Protein AF-A0A0A0DDT0-F1 (afdb_monomer_lite)

Sequence (118 aa):
MVFLKDHVLTDGGVIPTEYEGDVDLLHGVVGLATELGELITPLVNEWMKDEEIDRVNLVEEIGDLLWYQALVLKVLGSDFATASDKVVNKLRIRYPEKFTEDQALNRNLEEERAVLEA

Secondary structure (DSSP, 8-state):
-----S----SS----SS--S-HHHHHHHHHHHHHHHHHHHHHHHHHHH-PPP-HHHHHHHHHHHHHHHHHHHHHTT--HHHHHHHHHHHHHHH-SSS--HHHHHS--HHHHHHHHH-

pLDDT: mean 89.62, std 17.11, range [31.41, 98.69]

Radius of gyration: 19.95 Å; chains: 1; bounding box: 44×43×47 Å

InterPro domains:
  IPR004518 NTP pyrophosphohydrolase MazG-like domain [PF03819] (32-99)

Organism: NCBI:txid1398085

Foldseek 3Di:
DDADDDDDDDPDDDDDRDDPDDPLLVVLVVQLVVLVVQLCVLVCCCVPVVDDRDPVSNVVSVVSNQVSVQSNQVVVVHGPVLVVVLVVVLVCVLAVDHDDPCSVVDDPVVVNVVSNVD

Structure (mmCIF, N/CA/C/O backbone):
data_AF-A0A0A0DDT0-F1
#
_entry.id   AF-A0A0A0DDT0-F1
#
loop_
_atom_site.group_PDB
_atom_site.id
_atom_site.type_symbol
_atom_site.label_atom_id
_atom_site.label_alt_id
_atom_site.label_comp_id
_atom_site.label_asym_id
_atom_site.label_entity_id
_atom_site.label_seq_id
_atom_site.pdbx_PDB_ins_code
_atom_site.Cartn_x
_atom_site.Cartn_y
_atom_site.Cartn_z
_atom_site.occupancy
_atom_site.B_iso_or_equiv
_atom_site.auth_seq_id
_atom_site.auth_comp_id
_atom_site.auth_asym_id
_atom_site.auth_atom_id
_atom_site.pdbx_PDB_model_num
ATOM 1 N N . MET A 1 1 ? 9.036 -18.329 9.385 1.00 33.19 1 MET A N 1
ATOM 2 C CA . MET A 1 1 ? 10.277 -18.129 10.164 1.00 33.19 1 MET A CA 1
ATOM 3 C C . MET A 1 1 ? 11.360 -17.661 9.204 1.00 33.19 1 MET A C 1
ATOM 5 O O . MET A 1 1 ? 11.929 -18.479 8.494 1.00 33.19 1 MET A O 1
ATOM 9 N N . VAL A 1 2 ? 11.544 -16.346 9.085 1.00 31.41 2 VAL A N 1
ATOM 10 C CA . VAL A 1 2 ? 12.584 -15.742 8.238 1.00 31.41 2 VAL A CA 1
ATOM 11 C C . VAL A 1 2 ? 13.768 -15.443 9.151 1.00 31.41 2 VAL A C 1
ATOM 13 O O . VAL A 1 2 ? 13.634 -14.649 10.074 1.00 31.41 2 VAL A O 1
ATOM 16 N N . PHE A 1 3 ? 14.899 -16.113 8.939 1.00 32.62 3 PHE A N 1
ATOM 17 C CA . PHE A 1 3 ? 16.128 -15.835 9.681 1.00 32.62 3 PHE A CA 1
ATOM 18 C C . PHE A 1 3 ? 16.954 -14.809 8.905 1.00 32.62 3 PHE A C 1
ATOM 20 O O . PHE A 1 3 ? 17.497 -15.133 7.850 1.00 32.62 3 PHE A O 1
ATOM 27 N N . LEU A 1 4 ? 17.080 -13.591 9.431 1.00 39.94 4 LEU A N 1
ATOM 28 C CA . LEU A 1 4 ? 18.114 -12.654 8.996 1.00 39.94 4 LEU A CA 1
ATOM 29 C C . LEU A 1 4 ? 19.348 -12.908 9.861 1.00 39.94 4 LEU A C 1
ATOM 31 O O . LEU A 1 4 ? 19.318 -12.730 11.078 1.00 39.94 4 LEU A O 1
ATOM 35 N N . LYS A 1 5 ? 20.405 -13.422 9.233 1.00 40.69 5 LYS A N 1
ATOM 36 C CA . LYS A 1 5 ? 21.673 -13.712 9.895 1.00 40.69 5 LYS A CA 1
ATOM 37 C C . LYS A 1 5 ? 22.566 -12.474 9.883 1.00 40.69 5 LYS A C 1
ATOM 39 O O . LYS A 1 5 ? 22.706 -11.817 8.858 1.00 40.69 5 LYS A O 1
ATOM 44 N N . ASP A 1 6 ? 23.218 -12.299 11.022 1.00 44.06 6 ASP A N 1
ATOM 45 C CA . ASP A 1 6 ? 24.409 -11.501 11.288 1.00 44.06 6 ASP A CA 1
ATOM 46 C C . ASP A 1 6 ? 24.206 -10.013 11.636 1.00 44.06 6 ASP A C 1
ATOM 48 O O . ASP A 1 6 ? 23.557 -9.217 10.966 1.00 44.06 6 ASP A O 1
ATOM 52 N N . HIS A 1 7 ? 24.777 -9.702 12.799 1.00 57.50 7 HIS A N 1
ATOM 53 C CA . HIS A 1 7 ? 24.650 -8.507 13.616 1.00 57.50 7 HIS A CA 1
ATOM 54 C C . HIS A 1 7 ? 24.945 -7.184 12.897 1.00 57.50 7 HIS A C 1
ATOM 56 O O . HIS A 1 7 ? 26.020 -7.005 12.327 1.00 57.50 7 HIS A O 1
ATOM 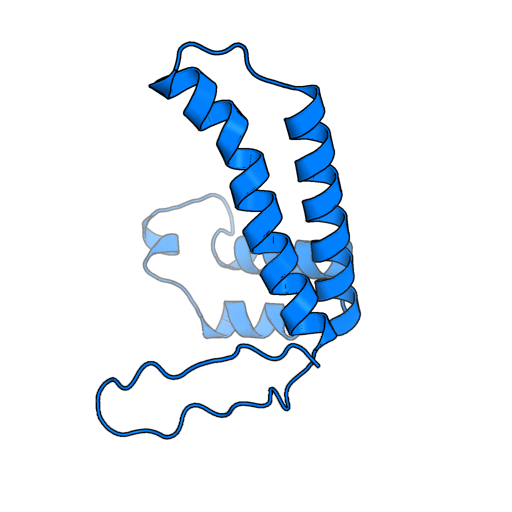62 N N . VAL A 1 8 ? 24.077 -6.192 13.119 1.00 46.69 8 VAL A N 1
ATOM 63 C CA . VAL A 1 8 ? 24.454 -4.774 13.078 1.00 46.69 8 VAL A CA 1
ATOM 64 C C . VAL A 1 8 ? 24.112 -4.157 14.432 1.00 46.69 8 VAL A C 1
ATOM 66 O O . VAL A 1 8 ? 22.951 -4.061 14.822 1.00 46.69 8 VAL A O 1
ATOM 69 N N . LEU A 1 9 ? 25.158 -3.803 15.179 1.00 51.97 9 LEU A N 1
ATOM 70 C CA . LEU A 1 9 ? 25.078 -3.040 16.420 1.00 51.97 9 LEU A CA 1
ATOM 71 C C . LEU A 1 9 ? 24.986 -1.552 16.070 1.00 51.97 9 LEU A C 1
ATOM 73 O O . LEU A 1 9 ? 25.952 -0.990 15.561 1.00 51.97 9 LEU A O 1
ATOM 77 N N . THR A 1 10 ? 23.868 -0.912 16.404 1.00 47.47 10 THR A N 1
ATOM 78 C CA . THR A 1 10 ? 23.802 0.543 16.603 1.00 47.47 10 THR A CA 1
ATOM 79 C C . THR A 1 10 ? 23.022 0.820 17.889 1.00 47.47 10 THR A C 1
ATOM 81 O O . THR A 1 10 ? 21.830 0.547 17.974 1.00 47.47 10 THR A O 1
ATOM 84 N N . ASP A 1 11 ? 23.745 1.296 18.900 1.00 51.12 11 ASP A N 1
ATOM 85 C CA . ASP A 1 11 ? 23.285 2.052 20.069 1.00 51.12 11 ASP A CA 1
ATOM 86 C C . ASP A 1 11 ? 22.122 1.483 20.913 1.00 51.12 11 ASP A C 1
ATOM 88 O O . ASP A 1 11 ? 21.101 2.129 21.130 1.00 51.12 11 ASP A O 1
ATOM 92 N N . GLY A 1 12 ? 22.346 0.315 21.530 1.00 53.88 12 GLY A N 1
ATOM 93 C CA . GLY A 1 12 ? 21.804 0.053 22.876 1.00 53.88 12 GLY A CA 1
ATOM 94 C C . GLY A 1 12 ? 20.499 -0.740 23.005 1.00 53.88 12 GLY A C 1
ATOM 95 O O . GLY A 1 12 ? 19.884 -0.693 24.069 1.00 53.88 12 GLY A O 1
ATOM 96 N N . GLY A 1 13 ? 20.094 -1.513 21.996 1.00 57.34 13 GLY A N 1
ATOM 97 C CA . GLY A 1 13 ? 18.974 -2.457 22.102 1.00 57.34 13 GLY A CA 1
ATOM 98 C C . GLY A 1 13 ? 19.298 -3.816 21.485 1.00 57.34 13 GLY A C 1
ATOM 99 O O . GLY A 1 13 ? 19.971 -3.891 20.458 1.00 57.34 13 GLY A O 1
ATOM 100 N N . VAL A 1 14 ? 18.823 -4.901 22.106 1.00 64.75 14 VAL A N 1
ATOM 101 C CA . VAL A 1 14 ? 18.805 -6.226 21.466 1.00 64.75 14 VAL A CA 1
ATOM 102 C C . VAL A 1 14 ? 17.742 -6.176 20.374 1.00 64.75 14 VAL A C 1
ATOM 104 O O . VAL A 1 14 ? 16.563 -6.007 20.680 1.00 64.75 14 VAL A O 1
ATOM 107 N N . ILE A 1 15 ? 18.148 -6.301 19.110 1.00 63.81 15 ILE A N 1
ATOM 108 C CA . ILE A 1 15 ? 17.199 -6.499 18.013 1.00 63.81 15 ILE A CA 1
ATOM 109 C C . ILE A 1 15 ? 16.633 -7.916 18.173 1.00 63.81 15 ILE A C 1
ATOM 111 O O . ILE A 1 15 ? 17.420 -8.869 18.181 1.00 63.81 15 ILE A O 1
ATOM 115 N N . PRO A 1 16 ? 15.311 -8.084 18.336 1.00 67.56 16 PRO A N 1
ATOM 116 C CA . PRO A 1 16 ? 14.717 -9.409 18.409 1.00 67.56 16 PRO A CA 1
ATOM 117 C C . PRO A 1 16 ? 14.976 -10.155 17.096 1.00 67.56 16 PRO A C 1
ATOM 119 O O . PRO A 1 16 ? 14.727 -9.640 16.008 1.00 67.56 16 PRO A O 1
ATOM 122 N N . THR A 1 17 ? 15.511 -11.370 17.202 1.00 71.88 17 THR A N 1
ATOM 123 C CA . THR A 1 17 ? 15.815 -12.241 16.054 1.00 71.88 17 THR A CA 1
ATOM 124 C C . THR A 1 17 ? 14.599 -13.028 15.569 1.00 71.88 17 THR A C 1
ATOM 126 O O . THR A 1 17 ? 14.679 -13.729 14.563 1.00 71.88 17 THR A O 1
ATOM 129 N N . GLU A 1 18 ? 13.482 -12.932 16.288 1.00 75.00 18 GLU A N 1
ATOM 130 C CA . GLU A 1 18 ? 12.220 -13.599 15.993 1.00 75.00 18 GLU A CA 1
ATOM 131 C C . GLU A 1 18 ? 11.107 -12.552 15.891 1.00 75.00 18 GLU A C 1
ATOM 133 O O . GLU A 1 18 ? 11.061 -11.593 16.662 1.00 75.00 18 GLU A O 1
ATOM 138 N N . TYR A 1 19 ? 10.219 -12.726 14.912 1.00 78.62 19 TYR A N 1
ATOM 139 C CA . TYR A 1 19 ? 9.021 -11.909 14.762 1.00 78.62 19 TYR A CA 1
ATOM 140 C C . TYR A 1 19 ? 7.836 -12.659 15.369 1.00 78.62 19 TYR A C 1
ATOM 142 O O . TYR A 1 19 ? 7.426 -13.691 14.843 1.00 78.62 19 TYR A O 1
ATOM 150 N N . GLU A 1 20 ? 7.297 -12.136 16.468 1.00 82.56 20 GLU A N 1
ATOM 151 C CA . GLU A 1 20 ? 6.137 -12.707 17.174 1.00 82.56 20 GLU A CA 1
ATOM 152 C C . GLU A 1 20 ? 4.787 -12.151 16.673 1.00 82.56 20 GLU A C 1
ATOM 154 O O . GLU A 1 20 ? 3.738 -12.468 17.230 1.00 82.56 20 GLU A O 1
ATOM 159 N N . GLY A 1 21 ? 4.797 -11.290 15.649 1.00 85.00 21 GLY A N 1
ATOM 160 C CA . GLY A 1 21 ? 3.587 -10.679 15.097 1.00 85.00 21 GLY A CA 1
ATOM 161 C C . GLY A 1 21 ? 2.889 -11.527 14.030 1.00 85.00 21 GLY A C 1
ATOM 162 O O . GLY A 1 21 ? 3.240 -12.680 13.776 1.00 85.00 21 GLY A O 1
ATOM 163 N N . ASP A 1 22 ? 1.899 -10.926 13.371 1.00 91.69 22 ASP A N 1
ATOM 164 C CA . ASP A 1 22 ? 1.151 -11.567 12.289 1.00 91.69 22 ASP A CA 1
ATOM 165 C C . ASP A 1 22 ? 2.028 -11.716 11.036 1.00 91.69 22 ASP A C 1
ATOM 167 O O . ASP A 1 22 ? 2.340 -10.749 10.335 1.00 91.69 22 ASP A O 1
ATOM 171 N N . VAL A 1 23 ? 2.479 -12.947 10.790 1.00 93.38 23 VAL A N 1
ATOM 172 C CA . VAL A 1 23 ? 3.397 -13.278 9.694 1.00 93.38 23 VAL A CA 1
ATOM 173 C C . VAL A 1 23 ? 2.757 -13.030 8.329 1.00 93.38 23 VAL A C 1
ATOM 175 O O . VAL A 1 23 ? 3.468 -12.621 7.413 1.00 93.38 23 VAL A O 1
ATOM 178 N N . ASP A 1 24 ? 1.445 -13.225 8.191 1.00 92.25 24 ASP A N 1
ATOM 179 C CA . ASP A 1 24 ? 0.740 -12.997 6.929 1.00 92.25 24 ASP A CA 1
ATOM 180 C C . ASP A 1 24 ? 0.587 -11.496 6.667 1.00 92.25 24 ASP A C 1
ATOM 182 O O . ASP A 1 24 ? 0.749 -11.052 5.530 1.00 92.25 24 ASP A O 1
ATOM 186 N N . LEU A 1 25 ? 0.368 -10.694 7.716 1.00 96.00 25 LEU A N 1
ATOM 187 C CA . LEU A 1 25 ? 0.384 -9.235 7.602 1.00 96.00 25 LEU A CA 1
ATOM 188 C C . LEU A 1 25 ? 1.774 -8.717 7.220 1.00 96.00 25 LEU A C 1
ATOM 190 O O . LEU A 1 25 ? 1.892 -7.888 6.318 1.00 96.00 25 LEU A O 1
ATOM 194 N N . LEU A 1 26 ? 2.829 -9.214 7.875 1.00 95.19 26 LEU A N 1
ATOM 195 C CA . LEU A 1 26 ? 4.208 -8.860 7.536 1.00 95.19 26 LEU A CA 1
ATOM 196 C C . LEU A 1 26 ? 4.527 -9.240 6.087 1.00 95.19 26 LEU A C 1
ATOM 198 O O . LEU A 1 26 ? 5.035 -8.409 5.337 1.00 95.19 26 LEU A O 1
ATOM 202 N N . HIS A 1 27 ? 4.213 -10.473 5.687 1.00 94.94 27 HIS A N 1
ATOM 203 C CA . HIS A 1 27 ? 4.443 -10.957 4.330 1.00 94.94 27 HIS A CA 1
ATOM 204 C C . HIS A 1 27 ? 3.670 -10.130 3.301 1.00 94.94 27 HIS A C 1
ATOM 206 O O . HIS A 1 27 ? 4.252 -9.709 2.305 1.00 94.94 27 HIS A O 1
ATOM 212 N N . GLY A 1 28 ? 2.400 -9.830 3.582 1.00 97.44 28 GLY A N 1
ATOM 213 C CA . GLY A 1 28 ? 1.552 -8.997 2.739 1.00 97.44 28 GLY A CA 1
ATOM 214 C C . GLY A 1 28 ? 2.117 -7.598 2.516 1.00 97.44 28 GLY A C 1
ATOM 215 O O . GLY A 1 28 ? 2.225 -7.141 1.383 1.00 97.44 28 GLY A O 1
ATOM 216 N N . VAL A 1 29 ? 2.523 -6.921 3.592 1.00 97.81 29 VAL A N 1
ATOM 217 C CA . VAL A 1 29 ? 3.058 -5.553 3.517 1.00 97.81 29 VAL A CA 1
ATOM 218 C C . VAL A 1 29 ? 4.438 -5.513 2.857 1.00 97.81 29 VAL A C 1
ATOM 220 O O . VAL A 1 29 ? 4.705 -4.603 2.075 1.00 97.81 29 VAL A O 1
ATOM 223 N N . VAL A 1 30 ? 5.309 -6.489 3.136 1.00 97.12 30 VAL A N 1
ATOM 224 C CA . VAL A 1 30 ? 6.619 -6.590 2.472 1.00 97.12 30 VAL A CA 1
ATOM 225 C C . VAL A 1 30 ? 6.447 -6.873 0.983 1.00 97.12 30 VAL A C 1
ATOM 227 O O . VAL A 1 30 ? 7.103 -6.215 0.184 1.00 97.12 30 VAL A O 1
ATOM 230 N N . GLY A 1 31 ? 5.534 -7.776 0.613 1.00 97.69 31 GLY A N 1
ATOM 231 C CA . GLY A 1 31 ? 5.184 -8.037 -0.782 1.00 97.69 31 GLY A CA 1
ATOM 232 C C . GLY A 1 31 ? 4.761 -6.763 -1.505 1.00 97.69 31 GLY A C 1
ATOM 233 O O . GLY A 1 31 ? 5.395 -6.382 -2.478 1.00 97.69 31 GLY A O 1
ATOM 234 N N . LEU A 1 32 ? 3.800 -6.010 -0.950 1.00 98.50 32 LEU A N 1
ATOM 235 C CA . LEU A 1 32 ? 3.385 -4.716 -1.518 1.00 98.50 32 LEU A CA 1
ATOM 236 C C . LEU A 1 32 ? 4.550 -3.749 -1.755 1.00 98.50 32 LEU A C 1
ATOM 238 O O . LEU A 1 32 ? 4.559 -3.034 -2.754 1.00 98.50 32 LEU A O 1
ATOM 242 N N . ALA A 1 33 ? 5.501 -3.684 -0.822 1.00 98.25 33 ALA A N 1
ATOM 243 C CA . ALA A 1 33 ? 6.655 -2.805 -0.949 1.00 98.25 33 ALA A CA 1
ATOM 244 C C . ALA A 1 33 ? 7.606 -3.255 -2.069 1.00 98.25 33 ALA A C 1
ATOM 246 O O . ALA A 1 33 ? 8.120 -2.401 -2.793 1.00 98.25 33 ALA A O 1
ATOM 247 N N . THR A 1 34 ? 7.821 -4.565 -2.216 1.00 98.06 34 THR A N 1
ATOM 248 C CA . THR A 1 34 ? 8.641 -5.142 -3.288 1.00 98.06 34 THR A CA 1
ATOM 249 C C . THR A 1 34 ? 8.014 -4.884 -4.655 1.00 98.06 34 THR A C 1
ATOM 251 O O . THR A 1 34 ? 8.661 -4.235 -5.475 1.00 98.06 34 THR A O 1
ATOM 254 N N . GLU A 1 35 ? 6.739 -5.237 -4.853 1.00 98.31 35 GLU A N 1
ATOM 255 C CA . GLU A 1 35 ? 6.088 -5.105 -6.171 1.00 98.31 35 GLU A CA 1
ATOM 256 C C . GLU A 1 35 ? 5.908 -3.640 -6.582 1.00 98.31 35 GLU A C 1
ATOM 258 O O . GLU A 1 35 ? 5.941 -3.290 -7.757 1.00 98.31 35 GLU A O 1
ATOM 263 N N . LEU A 1 36 ? 5.791 -2.719 -5.618 1.00 98.19 36 LEU A N 1
ATOM 264 C CA . LEU A 1 36 ? 5.831 -1.289 -5.927 1.00 98.19 36 LEU A CA 1
ATOM 265 C C . LEU A 1 36 ? 7.209 -0.854 -6.460 1.00 98.19 36 LEU A C 1
ATOM 267 O O . LEU A 1 36 ? 7.286 0.018 -7.326 1.00 98.19 36 LEU A O 1
ATOM 271 N N . GLY A 1 37 ? 8.295 -1.437 -5.946 1.00 97.75 37 GLY A N 1
ATOM 272 C CA . GLY A 1 37 ? 9.648 -1.217 -6.458 1.00 97.75 37 GLY A CA 1
ATOM 273 C C . GLY A 1 37 ? 9.825 -1.760 -7.877 1.00 97.75 37 GLY A C 1
ATOM 274 O O . GLY A 1 37 ? 10.392 -1.075 -8.735 1.00 97.75 37 GLY A O 1
ATOM 275 N N . GLU A 1 38 ? 9.286 -2.946 -8.146 1.00 97.81 38 GLU A N 1
ATOM 276 C CA . GLU A 1 38 ? 9.284 -3.549 -9.481 1.00 97.81 38 GLU A CA 1
ATOM 277 C C . GLU A 1 38 ? 8.414 -2.732 -10.454 1.00 97.81 38 GLU A C 1
ATOM 279 O O . GLU A 1 38 ? 8.876 -2.385 -11.539 1.00 97.81 38 GLU A O 1
ATOM 284 N N . LEU A 1 39 ? 7.247 -2.234 -10.024 1.00 97.69 39 LEU A N 1
ATOM 285 C CA . LEU A 1 39 ? 6.376 -1.357 -10.821 1.00 97.69 39 LEU A CA 1
ATOM 286 C C . LEU A 1 39 ? 7.056 -0.038 -11.227 1.00 97.69 39 LEU A C 1
ATOM 288 O O . LEU A 1 39 ? 6.824 0.488 -12.317 1.00 97.69 39 LEU A O 1
ATOM 292 N N . ILE A 1 40 ? 7.893 0.523 -10.351 1.00 97.44 40 ILE A N 1
ATOM 293 C CA . ILE A 1 40 ? 8.639 1.761 -10.623 1.00 97.44 40 ILE A CA 1
ATOM 294 C C . ILE A 1 40 ? 9.802 1.512 -11.597 1.00 97.44 40 ILE A C 1
ATOM 296 O O . ILE A 1 40 ? 10.193 2.424 -12.332 1.00 97.44 40 ILE A O 1
ATOM 300 N N . THR A 1 41 ? 10.354 0.298 -11.628 1.00 96.88 41 THR A N 1
ATOM 301 C CA . THR A 1 41 ? 11.592 -0.015 -12.357 1.00 96.88 41 THR A CA 1
ATOM 302 C C . THR A 1 41 ? 11.509 0.286 -13.861 1.00 96.88 41 THR A C 1
ATOM 304 O O . THR A 1 41 ? 12.397 0.997 -14.345 1.00 96.88 41 THR A O 1
ATOM 307 N N . PRO A 1 42 ? 10.460 -0.119 -14.609 1.00 96.31 42 PRO A N 1
ATOM 308 C CA . PRO A 1 42 ? 10.320 0.242 -16.021 1.00 96.31 42 PRO A CA 1
ATOM 309 C C . PRO A 1 42 ? 10.308 1.757 -16.274 1.00 96.31 42 PRO A C 1
ATOM 311 O O . PRO A 1 42 ? 10.894 2.215 -17.251 1.00 96.31 42 PRO A O 1
ATOM 314 N N . LEU A 1 43 ? 9.701 2.550 -15.380 1.00 95.62 43 LEU A N 1
ATOM 315 C CA . LEU A 1 43 ? 9.653 4.015 -15.505 1.00 95.62 43 LEU A CA 1
ATOM 316 C C . LEU A 1 43 ? 11.023 4.655 -15.259 1.00 95.62 43 LEU A C 1
ATOM 318 O O . LEU A 1 43 ? 11.420 5.590 -15.952 1.00 95.62 43 LEU A O 1
ATOM 322 N N . VAL A 1 44 ? 11.763 4.155 -14.267 1.00 96.31 44 VAL A N 1
ATOM 323 C CA . VAL A 1 44 ? 13.125 4.628 -13.985 1.00 96.31 44 VAL A CA 1
ATOM 324 C C . VAL A 1 44 ? 14.071 4.253 -15.120 1.00 96.31 44 VAL A C 1
ATOM 326 O O . VAL A 1 44 ? 14.915 5.063 -15.494 1.00 96.31 44 VAL A O 1
ATOM 329 N N . ASN A 1 45 ? 13.930 3.057 -15.688 1.00 96.06 45 ASN A N 1
ATOM 330 C CA . ASN A 1 45 ? 14.722 2.623 -16.833 1.00 96.06 45 ASN A CA 1
ATOM 331 C C . ASN A 1 45 ? 14.441 3.471 -18.081 1.00 96.06 45 ASN A C 1
ATOM 333 O O . ASN A 1 45 ? 15.393 3.932 -18.707 1.00 96.06 45 ASN A O 1
ATOM 337 N N . GLU A 1 46 ? 13.175 3.756 -18.395 1.00 96.56 46 GLU A N 1
ATOM 338 C CA . GLU A 1 46 ? 12.814 4.693 -19.469 1.00 96.56 46 GLU A CA 1
ATOM 339 C C . GLU A 1 46 ? 13.477 6.061 -19.237 1.00 96.56 46 GLU A C 1
ATOM 341 O O . GLU A 1 46 ? 14.183 6.577 -20.103 1.00 96.56 46 GLU A O 1
ATOM 346 N N . TRP A 1 47 ? 13.335 6.625 -18.033 1.00 96.12 47 TRP A N 1
ATOM 347 C CA . TRP A 1 47 ? 13.849 7.960 -17.724 1.00 96.12 47 TRP A CA 1
ATOM 348 C C . TRP A 1 47 ? 15.384 8.047 -17.704 1.00 96.12 47 TRP A C 1
ATOM 350 O O . TRP A 1 47 ? 15.960 9.028 -18.177 1.00 96.12 47 TRP A O 1
ATOM 360 N N . MET A 1 48 ? 16.060 7.057 -17.119 1.00 97.50 48 MET A N 1
ATOM 361 C CA . MET A 1 48 ? 17.500 7.126 -16.848 1.00 97.50 48 MET A CA 1
ATOM 362 C C . MET A 1 48 ? 18.367 6.400 -17.872 1.00 97.50 48 MET A C 1
ATOM 364 O O . MET A 1 48 ? 19.563 6.692 -17.953 1.00 97.50 48 MET A O 1
ATOM 368 N N . LYS A 1 49 ? 17.808 5.430 -18.597 1.00 95.69 49 LYS A N 1
ATOM 369 C CA . LYS A 1 49 ? 18.560 4.536 -19.486 1.00 95.69 49 LYS A CA 1
ATOM 370 C C . LYS A 1 49 ? 18.079 4.573 -20.938 1.00 95.69 49 LYS A C 1
ATOM 372 O O . LYS A 1 49 ? 18.700 3.903 -21.756 1.00 95.69 49 LYS A O 1
ATOM 377 N N . ASP A 1 50 ? 17.046 5.362 -21.255 1.00 93.88 50 ASP A N 1
ATOM 378 C CA . ASP A 1 50 ? 16.445 5.448 -22.599 1.00 93.88 50 ASP A CA 1
ATOM 379 C C . ASP A 1 50 ? 15.953 4.069 -23.100 1.00 93.88 50 ASP A C 1
ATOM 381 O O . ASP A 1 50 ? 16.014 3.746 -24.285 1.00 93.88 50 ASP A O 1
ATOM 385 N N . GLU A 1 51 ? 15.515 3.217 -22.162 1.00 95.31 51 GLU A N 1
ATOM 386 C CA . GLU A 1 51 ? 14.934 1.900 -22.444 1.00 95.31 51 GLU A CA 1
ATOM 387 C C . GLU A 1 51 ? 13.445 2.029 -22.813 1.00 95.31 51 GLU A C 1
ATOM 389 O O . GLU A 1 51 ? 12.737 2.902 -22.309 1.00 95.31 51 GLU A O 1
ATOM 394 N N . GLU A 1 52 ? 12.938 1.138 -23.671 1.00 97.00 52 GLU A N 1
ATOM 395 C CA . GLU A 1 52 ? 11.500 1.079 -23.949 1.00 97.00 52 GLU A CA 1
ATOM 396 C C . GLU A 1 52 ? 10.723 0.592 -22.719 1.00 97.00 52 GLU A C 1
ATOM 398 O O . GLU A 1 52 ? 11.123 -0.353 -22.037 1.00 97.00 52 GLU A O 1
ATOM 403 N N . ILE A 1 53 ? 9.573 1.215 -22.460 1.00 96.69 53 ILE A N 1
ATOM 404 C CA . ILE A 1 53 ? 8.719 0.857 -21.329 1.00 96.69 53 ILE A CA 1
ATOM 405 C C . ILE A 1 53 ? 8.129 -0.555 -21.484 1.00 96.69 53 ILE A C 1
ATOM 407 O O . ILE A 1 53 ? 7.336 -0.827 -22.394 1.00 96.69 53 ILE A O 1
ATOM 411 N N . ASP A 1 54 ? 8.454 -1.445 -20.544 1.00 96.00 54 ASP A N 1
ATOM 412 C CA . ASP A 1 54 ? 7.886 -2.792 -20.496 1.00 96.00 54 ASP A CA 1
ATOM 413 C C . ASP A 1 54 ? 6.468 -2.772 -19.909 1.00 96.00 54 ASP A C 1
ATOM 415 O O . ASP A 1 54 ? 6.236 -2.849 -18.701 1.00 96.00 54 ASP A O 1
ATOM 419 N N . ARG A 1 55 ? 5.478 -2.653 -20.796 1.00 96.62 55 ARG A N 1
ATOM 420 C CA . ARG A 1 55 ? 4.058 -2.640 -20.421 1.00 96.62 55 ARG A CA 1
ATOM 421 C C . ARG A 1 55 ? 3.548 -3.987 -19.921 1.00 96.62 55 ARG A C 1
ATOM 423 O O . ARG A 1 55 ? 2.511 -3.998 -19.267 1.00 96.62 55 ARG A O 1
ATOM 430 N N . VAL A 1 56 ? 4.210 -5.091 -20.268 1.00 97.38 56 VAL A N 1
ATOM 431 C CA . VAL A 1 56 ? 3.810 -6.422 -19.800 1.00 97.38 56 VAL A CA 1
ATOM 432 C C . VAL A 1 56 ? 4.170 -6.541 -18.326 1.00 97.38 56 VAL A C 1
ATOM 434 O O . VAL A 1 56 ? 3.275 -6.826 -17.533 1.00 97.38 56 VAL A O 1
ATOM 437 N N . ASN A 1 57 ? 5.405 -6.174 -17.965 1.00 96.38 57 ASN A N 1
ATOM 438 C CA . ASN A 1 57 ? 5.845 -6.106 -16.571 1.00 96.38 57 ASN A CA 1
ATOM 439 C C . ASN A 1 57 ? 4.917 -5.206 -15.746 1.00 96.38 57 ASN A C 1
ATOM 441 O O . ASN A 1 57 ? 4.386 -5.621 -14.731 1.00 96.38 57 ASN A O 1
ATOM 445 N N . LEU A 1 58 ? 4.609 -3.992 -16.223 1.00 98.00 58 LEU A N 1
ATOM 446 C CA . LEU A 1 58 ? 3.717 -3.079 -15.490 1.00 98.00 58 LEU A CA 1
ATOM 447 C C . LEU A 1 58 ? 2.331 -3.672 -15.177 1.00 98.00 58 LEU A C 1
ATOM 449 O O . LEU A 1 58 ? 1.734 -3.322 -14.162 1.00 98.00 58 LEU A O 1
ATOM 453 N N . VAL A 1 59 ? 1.786 -4.519 -16.054 1.00 98.31 59 VAL A N 1
ATOM 454 C CA . VAL A 1 59 ? 0.487 -5.172 -15.820 1.00 98.31 59 VAL A CA 1
ATOM 455 C C . VAL A 1 59 ? 0.618 -6.318 -14.814 1.00 98.31 59 VAL A C 1
ATOM 457 O O . VAL A 1 59 ? -0.284 -6.482 -13.993 1.00 98.31 59 VAL A O 1
ATOM 460 N N . GLU A 1 60 ? 1.717 -7.073 -14.867 1.00 98.38 60 GLU A N 1
ATOM 461 C CA . GLU A 1 60 ? 2.066 -8.119 -13.897 1.00 98.38 60 GLU A CA 1
ATOM 462 C C . GLU A 1 60 ? 2.191 -7.535 -12.484 1.00 98.38 60 GLU A C 1
ATOM 464 O O . GLU A 1 60 ? 1.412 -7.917 -11.612 1.00 98.38 60 GLU A O 1
ATOM 469 N N . GLU A 1 61 ? 3.001 -6.487 -12.305 1.00 98.44 61 GLU A N 1
ATOM 470 C CA . GLU A 1 61 ? 3.224 -5.864 -10.990 1.00 98.44 61 GLU A CA 1
ATOM 471 C C . GLU A 1 61 ? 1.954 -5.254 -10.384 1.00 98.44 61 GLU A C 1
ATOM 473 O O . GLU A 1 61 ? 1.709 -5.320 -9.178 1.00 98.44 61 GLU A O 1
ATOM 478 N N . ILE A 1 62 ? 1.083 -4.659 -11.211 1.00 98.25 62 ILE A N 1
ATOM 479 C CA . ILE A 1 62 ? -0.238 -4.206 -10.744 1.00 98.25 62 ILE A CA 1
ATOM 480 C C . ILE A 1 62 ? -1.084 -5.397 -10.273 1.00 98.25 62 ILE A C 1
ATOM 482 O O . ILE A 1 62 ? -1.832 -5.272 -9.299 1.00 98.25 62 ILE A O 1
ATOM 486 N N . GLY A 1 63 ? -0.985 -6.541 -10.949 1.00 98.50 63 GLY A N 1
ATOM 487 C CA . GLY A 1 63 ? -1.623 -7.789 -10.541 1.00 98.50 63 GLY A CA 1
ATOM 488 C C . GLY A 1 63 ? -1.115 -8.288 -9.189 1.00 98.50 63 GLY A C 1
ATOM 489 O O . GLY A 1 63 ? -1.928 -8.608 -8.317 1.00 98.50 63 GLY A O 1
ATOM 490 N N . ASP A 1 64 ? 0.196 -8.273 -8.971 1.00 98.50 64 ASP A N 1
ATOM 491 C CA . ASP A 1 64 ? 0.789 -8.718 -7.708 1.00 98.50 64 ASP A CA 1
ATOM 492 C C . ASP A 1 64 ? 0.464 -7.757 -6.556 1.00 98.50 64 ASP A C 1
ATOM 494 O O . ASP A 1 64 ? 0.098 -8.190 -5.456 1.00 98.50 64 ASP A O 1
ATOM 498 N N . LEU A 1 65 ? 0.406 -6.447 -6.825 1.00 98.50 65 LEU A N 1
ATOM 499 C CA . LEU A 1 65 ? -0.134 -5.468 -5.879 1.00 98.50 65 LEU A CA 1
ATOM 500 C C . LEU A 1 65 ? -1.581 -5.787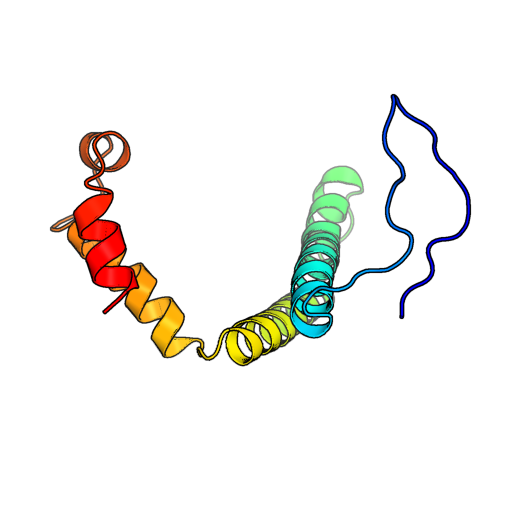 -5.474 1.00 98.50 65 LEU A C 1
ATOM 502 O O . LEU A 1 65 ? -1.924 -5.647 -4.297 1.00 98.50 65 LEU A O 1
ATOM 506 N N . LEU A 1 66 ? -2.444 -6.211 -6.406 1.00 98.38 66 LEU A N 1
ATOM 507 C CA . LEU A 1 66 ? -3.814 -6.630 -6.078 1.00 98.38 66 LEU A CA 1
ATOM 508 C C . LEU A 1 66 ? -3.822 -7.899 -5.218 1.00 98.38 66 LEU A C 1
ATOM 510 O O . LEU A 1 66 ? -4.625 -7.995 -4.286 1.00 98.38 66 LEU A O 1
ATOM 514 N N . TRP A 1 67 ? -2.929 -8.851 -5.494 1.00 98.44 67 TRP A N 1
ATOM 515 C CA . TRP A 1 67 ? -2.816 -10.086 -4.721 1.00 98.44 67 TRP A CA 1
ATOM 516 C C . TRP A 1 67 ? -2.439 -9.806 -3.262 1.00 98.44 67 TRP A C 1
ATOM 518 O O . TRP A 1 67 ? -3.148 -10.233 -2.344 1.00 98.44 67 TRP A O 1
ATOM 528 N N . TYR A 1 68 ? -1.387 -9.018 -3.027 1.00 98.62 68 TYR A N 1
ATOM 529 C CA . TYR A 1 68 ? -0.970 -8.689 -1.665 1.00 98.62 68 TYR A CA 1
ATOM 530 C C . TYR A 1 68 ? -1.957 -7.757 -0.950 1.00 98.62 68 TYR A C 1
ATOM 532 O O . TYR A 1 68 ? -2.182 -7.925 0.250 1.00 98.62 68 TYR A O 1
ATOM 540 N N . GLN A 1 69 ? -2.621 -6.831 -1.657 1.00 98.69 69 GLN A N 1
ATOM 541 C CA . GLN A 1 69 ? -3.719 -6.043 -1.077 1.00 98.69 69 GLN A CA 1
ATOM 542 C C . GLN A 1 69 ? -4.845 -6.958 -0.584 1.00 98.69 69 GLN A C 1
ATOM 544 O O . GLN A 1 69 ? -5.342 -6.774 0.527 1.00 98.69 69 GLN A O 1
ATOM 549 N N . ALA A 1 70 ? -5.221 -7.968 -1.374 1.00 98.44 70 ALA A N 1
ATOM 550 C CA . ALA A 1 70 ? -6.239 -8.938 -0.988 1.00 98.44 70 ALA A CA 1
ATOM 551 C C . ALA A 1 70 ? -5.818 -9.756 0.244 1.00 98.44 70 ALA A C 1
ATOM 553 O O . ALA A 1 70 ? -6.637 -9.969 1.139 1.00 98.44 70 ALA A O 1
ATOM 554 N N . LEU A 1 71 ? -4.550 -10.181 0.319 1.00 98.19 71 LEU A N 1
ATOM 555 C CA . LEU A 1 71 ? -4.003 -10.879 1.487 1.00 98.19 71 LEU A CA 1
ATOM 556 C C . LEU A 1 71 ? -4.083 -10.007 2.746 1.00 98.19 71 LEU A C 1
ATOM 558 O O . LEU A 1 71 ? -4.626 -10.448 3.759 1.00 98.19 71 LEU A O 1
ATOM 562 N N . VAL A 1 72 ? -3.608 -8.761 2.671 1.00 98.50 72 VAL A N 1
ATOM 563 C CA . VAL A 1 72 ? -3.642 -7.818 3.799 1.00 98.50 72 VAL A CA 1
ATOM 564 C C . VAL A 1 72 ? -5.080 -7.555 4.246 1.00 98.50 72 VAL A C 1
ATOM 566 O O . VAL A 1 72 ? -5.377 -7.634 5.436 1.00 98.50 72 VAL A O 1
ATOM 569 N N . LEU A 1 73 ? -6.001 -7.300 3.313 1.00 98.44 73 LEU A N 1
ATOM 570 C CA . LEU A 1 73 ? -7.412 -7.076 3.637 1.00 98.44 73 LEU A CA 1
ATOM 571 C C . LEU A 1 73 ? -8.041 -8.296 4.311 1.00 98.44 73 LEU A C 1
ATOM 573 O O . LEU A 1 73 ? -8.711 -8.143 5.331 1.00 98.44 73 LEU A O 1
ATOM 577 N N . LYS A 1 74 ? -7.763 -9.502 3.805 1.00 98.00 74 LYS A N 1
ATOM 578 C CA . LYS A 1 74 ? -8.232 -10.755 4.404 1.00 98.00 74 LYS A CA 1
ATOM 579 C C . LYS A 1 74 ? -7.745 -10.911 5.846 1.00 98.00 74 LYS A C 1
ATOM 581 O O . LYS A 1 74 ? -8.548 -11.249 6.712 1.00 98.00 74 LYS A O 1
ATOM 586 N N . VAL A 1 75 ? -6.459 -10.664 6.104 1.00 97.62 75 VAL A N 1
ATOM 587 C CA . VAL A 1 75 ? -5.871 -10.732 7.455 1.00 97.62 75 VAL A CA 1
ATOM 588 C C . VAL A 1 75 ? -6.526 -9.712 8.393 1.00 97.62 75 VAL A C 1
ATOM 590 O O . VAL A 1 75 ? -6.829 -10.024 9.541 1.00 97.62 75 VAL A O 1
ATOM 593 N N . LEU A 1 76 ? -6.837 -8.518 7.885 1.00 96.81 76 LEU A N 1
ATOM 594 C CA . LEU A 1 76 ? -7.520 -7.459 8.631 1.00 96.81 76 LEU A CA 1
ATOM 595 C C . LEU A 1 76 ? -9.044 -7.655 8.754 1.00 96.81 76 LEU A C 1
ATOM 597 O O . LEU A 1 76 ? -9.724 -6.785 9.298 1.00 96.81 76 LEU A O 1
ATOM 601 N N . GLY A 1 77 ? -9.600 -8.765 8.255 1.00 97.06 77 GLY A N 1
ATOM 602 C CA . GLY A 1 77 ? -11.040 -9.036 8.302 1.00 97.06 77 GLY A CA 1
ATOM 603 C C . GLY A 1 77 ? -11.878 -8.086 7.437 1.00 97.06 77 GLY A C 1
ATOM 604 O O . GLY A 1 77 ? -13.022 -7.794 7.778 1.00 97.06 77 GLY A O 1
ATOM 605 N N . SER A 1 78 ? -11.308 -7.585 6.341 1.00 97.62 78 SER A N 1
ATOM 606 C CA . SER A 1 78 ? -11.933 -6.652 5.402 1.00 97.62 78 SER A CA 1
ATOM 607 C C . SER A 1 78 ? -11.873 -7.192 3.969 1.00 97.62 78 SER A C 1
ATOM 609 O O . SER A 1 78 ? -11.260 -8.217 3.678 1.00 97.62 78 SER A O 1
ATOM 611 N N . ASP A 1 79 ? -12.490 -6.466 3.045 1.00 98.19 79 ASP A N 1
ATOM 612 C CA . ASP A 1 79 ? -12.355 -6.654 1.604 1.00 98.19 79 ASP A CA 1
ATOM 613 C C . ASP A 1 79 ? -12.187 -5.301 0.893 1.00 98.19 79 ASP A C 1
ATOM 615 O O . ASP A 1 79 ? -12.167 -4.239 1.528 1.00 98.19 79 ASP A O 1
ATOM 619 N N . PHE A 1 80 ? -12.025 -5.340 -0.432 1.00 98.25 80 PHE A N 1
ATOM 620 C CA . PHE A 1 80 ? -11.816 -4.140 -1.243 1.00 98.25 80 PHE A CA 1
ATOM 621 C C . PHE A 1 80 ? -13.007 -3.188 -1.202 1.00 98.25 80 PHE A C 1
ATOM 623 O O . PHE A 1 80 ? -12.805 -1.977 -1.158 1.00 98.25 80 PHE A O 1
ATOM 630 N N . ALA A 1 81 ? -14.232 -3.715 -1.223 1.00 97.75 81 ALA A N 1
ATOM 631 C CA . ALA A 1 81 ? -15.441 -2.901 -1.217 1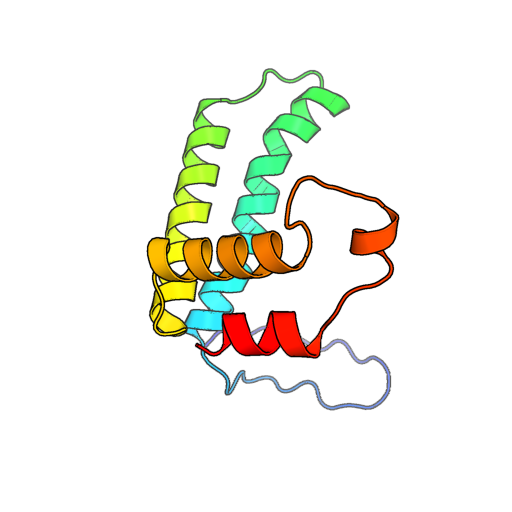.00 97.75 81 ALA A CA 1
ATOM 632 C C . ALA A 1 81 ? -15.563 -2.146 0.111 1.00 97.75 81 ALA A C 1
ATOM 634 O O . ALA A 1 81 ? -15.622 -0.921 0.123 1.00 97.75 81 ALA A O 1
ATOM 635 N N . THR A 1 82 ? -15.453 -2.869 1.224 1.00 97.31 82 THR A N 1
ATOM 636 C CA . THR A 1 82 ? -15.506 -2.335 2.585 1.00 97.31 82 THR A CA 1
ATOM 637 C C . THR A 1 82 ? -14.414 -1.294 2.819 1.00 97.31 82 THR A C 1
ATOM 639 O O . THR A 1 82 ? -14.695 -0.195 3.299 1.00 97.31 82 THR A O 1
ATOM 642 N N . ALA A 1 83 ? -13.163 -1.600 2.457 1.00 97.31 83 ALA A N 1
ATOM 643 C CA . ALA A 1 83 ? -12.051 -0.666 2.625 1.00 97.31 83 ALA A CA 1
ATOM 644 C C . ALA A 1 83 ? -12.246 0.608 1.785 1.00 97.31 83 ALA A C 1
ATOM 646 O O . ALA A 1 83 ? -12.017 1.720 2.271 1.00 97.31 83 ALA A O 1
ATOM 647 N N . SER A 1 84 ? -12.709 0.453 0.542 1.00 97.12 84 SER A N 1
ATOM 648 C CA . SER A 1 84 ? -12.955 1.572 -0.373 1.00 97.12 84 SER A CA 1
ATOM 649 C C . SER A 1 84 ? -14.108 2.452 0.111 1.00 97.12 84 SER A C 1
ATOM 651 O O . SER A 1 84 ? -13.959 3.674 0.164 1.00 97.12 84 SER A O 1
ATOM 653 N N . ASP A 1 85 ? -15.218 1.853 0.545 1.00 97.38 85 ASP A N 1
ATOM 654 C CA . ASP A 1 85 ? -16.379 2.566 1.084 1.00 97.38 85 ASP A CA 1
ATOM 655 C C . ASP A 1 85 ? -16.013 3.368 2.335 1.00 97.38 85 ASP A C 1
ATOM 657 O O . ASP A 1 85 ? -16.367 4.545 2.444 1.00 97.38 85 ASP A O 1
ATOM 661 N N . LYS A 1 86 ? -15.221 2.788 3.248 1.00 96.75 86 LYS A N 1
ATOM 662 C CA . LYS A 1 86 ? -14.701 3.493 4.431 1.00 96.75 86 LYS A CA 1
ATOM 663 C C . LYS A 1 86 ? -13.893 4.732 4.048 1.00 96.75 86 LYS A C 1
ATOM 665 O O . LYS A 1 86 ? -14.083 5.807 4.625 1.00 96.75 86 LYS A O 1
ATOM 670 N N . VAL A 1 87 ? -13.017 4.624 3.047 1.00 97.00 87 VAL A N 1
ATOM 671 C CA . VAL A 1 87 ? -12.230 5.766 2.560 1.00 97.00 87 VAL A CA 1
ATOM 672 C C . VAL A 1 87 ? -13.122 6.823 1.910 1.00 97.00 87 VAL A C 1
ATOM 674 O O . VAL A 1 87 ? -12.953 8.006 2.211 1.00 97.00 87 VAL A O 1
ATOM 677 N N . VAL A 1 88 ? -14.077 6.424 1.068 1.00 97.12 88 VAL A N 1
ATOM 678 C CA . VAL A 1 88 ? -15.011 7.344 0.400 1.00 97.12 88 VAL A CA 1
ATOM 679 C C . VAL A 1 88 ? -15.883 8.080 1.416 1.00 97.12 88 VAL A C 1
ATOM 681 O O . VAL A 1 88 ? -16.011 9.300 1.329 1.00 97.12 88 VAL A O 1
ATOM 684 N N . ASN A 1 89 ? -16.443 7.385 2.406 1.00 97.12 89 ASN A N 1
ATOM 685 C CA . ASN A 1 89 ? -17.301 7.995 3.424 1.00 97.12 89 ASN A CA 1
ATOM 686 C C . ASN A 1 89 ? -16.524 8.992 4.295 1.00 97.12 89 ASN A C 1
ATOM 688 O O . ASN A 1 89 ? -16.982 10.117 4.499 1.00 97.12 89 ASN A O 1
ATOM 692 N N . LYS A 1 90 ? -15.297 8.644 4.703 1.00 97.38 90 LYS A N 1
ATOM 693 C CA . LYS A 1 90 ? -14.373 9.578 5.367 1.00 97.38 90 LYS A CA 1
ATOM 694 C C . LYS A 1 90 ? -14.097 10.816 4.503 1.00 97.38 90 LYS A C 1
ATOM 696 O O . LYS A 1 90 ? -14.096 11.938 5.002 1.00 97.38 90 LYS A O 1
ATOM 701 N N . LEU A 1 91 ? -13.844 10.632 3.205 1.00 97.69 91 LEU A N 1
ATOM 702 C CA . LEU A 1 91 ? -13.567 11.746 2.294 1.00 97.69 91 LEU A CA 1
ATOM 703 C C . LEU A 1 91 ? -14.798 12.621 2.039 1.00 97.69 91 LEU A C 1
ATOM 705 O O . LEU A 1 91 ? -14.628 13.823 1.882 1.00 97.69 91 LEU A O 1
ATOM 709 N N . ARG A 1 92 ? -16.014 12.064 2.050 1.00 96.75 92 ARG A N 1
ATOM 710 C CA . ARG A 1 92 ? -17.267 12.835 1.963 1.00 96.75 92 ARG A CA 1
ATOM 711 C C . ARG A 1 92 ? -17.485 13.740 3.168 1.00 96.75 92 ARG A C 1
ATOM 713 O O . ARG A 1 92 ? -17.977 14.845 2.995 1.00 96.75 92 ARG A O 1
ATOM 720 N N . ILE A 1 93 ? -17.096 13.301 4.364 1.00 96.12 93 ILE A N 1
ATOM 721 C CA . ILE A 1 93 ? -17.111 14.163 5.555 1.00 96.12 93 ILE A CA 1
ATOM 722 C C . ILE A 1 93 ? -16.100 15.291 5.403 1.00 96.12 93 ILE A C 1
ATOM 724 O O . ILE A 1 93 ? -16.428 16.453 5.621 1.00 96.12 93 ILE A O 1
ATOM 728 N N . ARG A 1 94 ? -14.872 14.957 4.988 1.00 97.81 94 ARG A N 1
ATOM 729 C CA . ARG A 1 94 ? -13.817 15.961 4.815 1.00 97.81 94 ARG A CA 1
ATOM 730 C C . ARG A 1 94 ? -14.159 16.973 3.719 1.00 97.81 94 ARG A C 1
ATOM 732 O O . ARG A 1 94 ? -13.879 18.157 3.865 1.00 97.81 94 ARG A O 1
ATOM 739 N N . TYR A 1 95 ? -14.751 16.502 2.628 1.00 97.75 95 TYR A N 1
ATOM 740 C CA . TYR A 1 95 ? -15.054 17.273 1.427 1.00 97.75 95 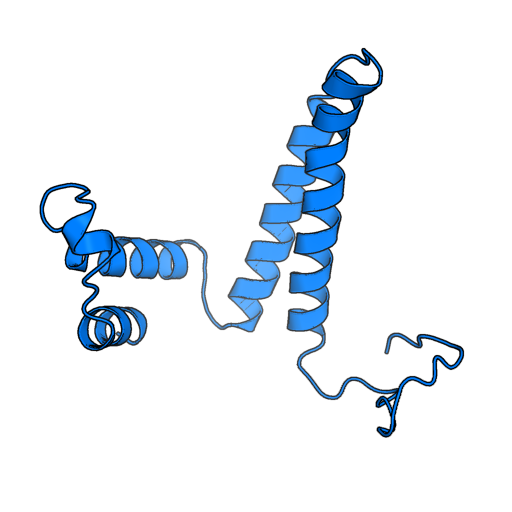TYR A CA 1
ATOM 741 C C . TYR A 1 95 ? -16.527 17.066 1.026 1.00 97.75 95 TYR A C 1
ATOM 743 O O . TYR A 1 95 ? -16.805 16.327 0.079 1.00 97.75 95 TYR A O 1
ATOM 751 N N . PRO A 1 96 ? -17.486 17.709 1.720 1.00 95.75 96 PRO A N 1
ATOM 752 C CA . PRO A 1 96 ? -18.920 17.510 1.485 1.00 95.75 96 PRO A CA 1
ATOM 753 C C . PRO A 1 96 ? -19.395 17.976 0.103 1.00 95.75 96 PRO A C 1
ATOM 755 O O . PRO A 1 96 ? -20.378 17.451 -0.414 1.00 95.75 96 PRO A O 1
ATOM 758 N N . GLU A 1 97 ? -18.694 18.930 -0.517 1.00 96.31 97 GLU A N 1
ATOM 759 C CA . GLU A 1 97 ? -18.980 19.385 -1.885 1.00 96.31 97 GLU A CA 1
ATOM 760 C C . GLU A 1 97 ? -17.839 19.049 -2.849 1.00 96.31 97 GLU A C 1
ATOM 762 O O . GLU A 1 97 ? -18.018 18.333 -3.833 1.00 96.31 97 GLU A O 1
ATOM 767 N N . LYS A 1 98 ? -16.652 19.594 -2.579 1.00 95.94 98 LYS A N 1
ATOM 768 C CA . LYS A 1 98 ? -15.437 19.425 -3.377 1.00 95.94 98 LYS A CA 1
ATOM 769 C C . LYS A 1 98 ? -14.217 19.629 -2.494 1.00 95.94 98 LYS A C 1
ATOM 771 O O . LYS A 1 98 ? -14.325 20.126 -1.377 1.00 95.94 98 LYS A O 1
ATOM 776 N N . PHE A 1 99 ? -13.054 19.286 -3.028 1.00 97.31 99 PHE A N 1
ATOM 777 C CA . PHE A 1 99 ? -11.793 19.576 -2.364 1.00 97.31 99 PHE A CA 1
ATOM 778 C C . PHE A 1 99 ? -11.629 21.079 -2.089 1.00 97.31 99 PHE A C 1
ATOM 780 O O . PHE A 1 99 ? -11.833 21.910 -2.981 1.00 97.31 99 PHE A O 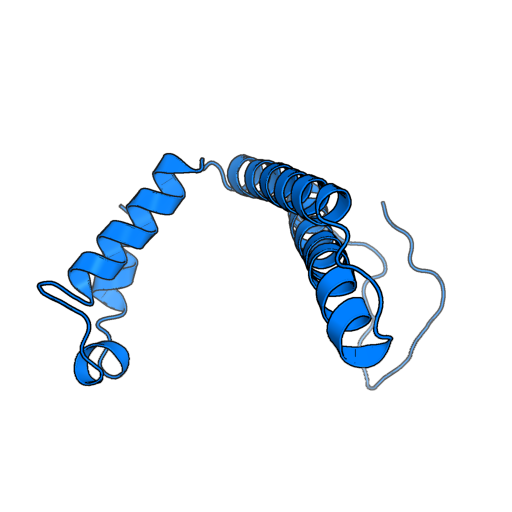1
ATOM 787 N N . THR A 1 100 ? -11.186 21.406 -0.875 1.00 97.81 100 THR A N 1
ATOM 788 C CA . THR A 1 100 ? -10.638 22.717 -0.518 1.00 97.81 100 THR A CA 1
ATOM 789 C C . THR A 1 100 ? -9.374 22.527 0.320 1.00 97.81 100 THR A C 1
ATOM 791 O O . THR A 1 100 ? -9.266 21.572 1.093 1.00 97.81 100 THR A O 1
ATOM 794 N N . GLU A 1 101 ? -8.405 23.429 0.161 1.00 97.94 10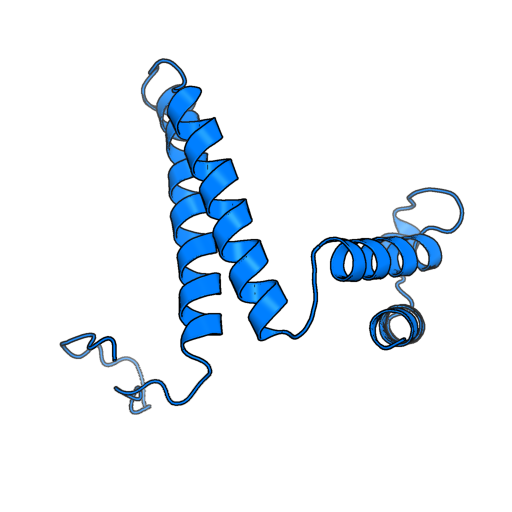1 GLU A N 1
ATOM 795 C CA . GLU A 1 101 ? -7.157 23.404 0.936 1.00 97.94 101 GLU A CA 1
ATOM 796 C C . GLU A 1 101 ? -7.425 23.598 2.434 1.00 97.94 101 GLU A C 1
ATOM 798 O O . GLU A 1 101 ? -6.869 22.876 3.257 1.00 97.94 101 GLU A O 1
ATOM 803 N N . ASP A 1 102 ? -8.355 24.495 2.778 1.00 97.88 102 ASP A N 1
ATOM 804 C CA . ASP A 1 102 ? -8.777 24.738 4.159 1.00 97.88 102 ASP A CA 1
ATOM 805 C C . ASP A 1 102 ? -9.268 23.452 4.841 1.00 97.88 102 ASP A C 1
ATOM 807 O O . ASP A 1 102 ? -8.763 23.097 5.900 1.00 97.88 102 ASP A O 1
ATOM 811 N N . GLN A 1 103 ? -10.148 22.674 4.199 1.00 97.00 103 GLN A N 1
ATOM 812 C CA . GLN A 1 103 ? -10.616 21.386 4.737 1.00 97.00 103 GLN A CA 1
ATOM 813 C C . GLN A 1 103 ? -9.525 20.307 4.776 1.00 97.00 103 GLN A C 1
ATOM 815 O O . GLN A 1 103 ? -9.588 19.376 5.580 1.00 97.00 103 GLN A O 1
ATOM 820 N N . ALA A 1 104 ? -8.521 20.393 3.899 1.00 96.69 104 ALA A N 1
ATOM 821 C CA . ALA A 1 104 ? -7.378 19.487 3.934 1.00 96.69 104 ALA A CA 1
ATOM 822 C C . ALA A 1 104 ? -6.470 19.757 5.147 1.00 96.69 104 ALA A C 1
ATOM 824 O O . ALA A 1 104 ? -5.922 18.810 5.714 1.00 96.69 104 ALA A O 1
ATOM 825 N N . LEU A 1 105 ? -6.340 21.027 5.545 1.00 97.38 105 LEU A N 1
ATOM 826 C CA . LEU A 1 105 ? -5.540 21.473 6.688 1.00 97.38 105 LEU A CA 1
ATOM 827 C C . LEU A 1 105 ? -6.312 21.365 8.016 1.00 97.38 105 LEU A C 1
ATOM 829 O O . LEU A 1 105 ? -5.772 20.863 9.001 1.00 97.38 105 LEU A O 1
ATOM 833 N N . ASN A 1 106 ? -7.584 21.769 8.036 1.00 97.12 106 ASN A N 1
ATOM 834 C CA . ASN A 1 106 ? -8.447 21.850 9.218 1.00 97.12 106 ASN A CA 1
ATOM 835 C C . ASN A 1 106 ? -9.375 20.631 9.325 1.00 97.12 106 ASN A C 1
ATOM 837 O O . ASN A 1 106 ? -10.591 20.714 9.156 1.00 97.12 106 ASN A O 1
ATOM 841 N N . ARG A 1 107 ? -8.781 19.464 9.584 1.00 96.25 107 ARG A N 1
ATOM 842 C CA . ARG A 1 107 ? -9.484 18.170 9.591 1.00 96.25 107 ARG A CA 1
ATOM 843 C C . ARG A 1 107 ? -10.222 17.899 10.904 1.00 96.25 107 ARG A C 1
ATOM 845 O O . ARG A 1 107 ? -9.633 18.017 11.977 1.00 96.25 107 ARG A O 1
ATOM 852 N N . ASN A 1 108 ? -11.455 17.393 10.816 1.00 96.38 108 ASN A N 1
ATOM 853 C CA . ASN A 1 108 ? -12.169 16.819 11.960 1.00 96.38 108 ASN A CA 1
ATOM 854 C C . ASN A 1 108 ? -11.800 15.335 12.140 1.00 96.38 108 ASN A C 1
ATOM 856 O O . ASN A 1 108 ? -12.453 14.442 11.601 1.00 96.38 108 ASN A O 1
ATOM 860 N N . LEU A 1 109 ? -10.714 15.066 12.871 1.00 96.75 109 LEU A N 1
ATOM 861 C CA . LEU A 1 109 ? -10.191 13.705 13.046 1.00 96.75 109 LEU A CA 1
ATOM 862 C C . LEU A 1 109 ? -11.141 12.780 13.818 1.00 96.75 109 LEU A C 1
ATOM 864 O O . LEU A 1 109 ? -11.149 11.580 13.551 1.00 96.75 109 LEU A O 1
ATOM 868 N N . GLU A 1 110 ? -11.926 13.320 14.751 1.00 97.50 110 GLU A N 1
ATOM 869 C CA . GLU A 1 110 ? -12.886 12.536 15.534 1.00 97.50 110 GLU A CA 1
ATOM 870 C C . GLU A 1 110 ? -14.020 12.021 14.644 1.00 97.50 110 GLU A C 1
ATOM 872 O O . GLU A 1 110 ? -14.322 10.829 14.646 1.00 97.50 110 GLU A O 1
ATOM 877 N N . GLU A 1 111 ? -14.593 12.896 13.819 1.00 96.06 111 GLU A N 1
ATOM 878 C CA . GLU A 1 111 ? -15.670 12.533 12.895 1.00 96.06 111 GLU A CA 1
ATOM 879 C C . GLU A 1 111 ? -15.176 11.609 11.772 1.00 96.06 111 GLU A C 1
ATOM 881 O O . GLU A 1 111 ? -15.829 10.616 11.446 1.00 96.06 111 GLU A O 1
ATOM 886 N N . GLU A 1 112 ? -13.976 11.865 11.233 1.00 96.62 112 GLU A N 1
ATOM 887 C CA . GLU A 1 112 ? -13.322 10.950 10.291 1.00 96.62 112 GLU A CA 1
ATOM 888 C C . GLU A 1 112 ? -13.131 9.553 10.901 1.00 96.62 112 GLU A C 1
ATOM 890 O O . GLU A 1 112 ? -13.364 8.551 10.223 1.00 96.62 112 GLU A O 1
ATOM 895 N N . ARG A 1 113 ? -12.707 9.468 12.171 1.00 96.56 113 ARG A N 1
ATOM 896 C CA . ARG A 1 113 ? -12.489 8.192 12.862 1.00 96.56 113 ARG A CA 1
ATOM 897 C C . ARG A 1 113 ? -13.801 7.459 13.120 1.00 96.56 113 ARG A C 1
ATOM 899 O O . ARG A 1 113 ? -13.861 6.264 12.846 1.00 96.56 113 ARG A O 1
ATOM 906 N N . ALA A 1 114 ? -14.836 8.168 13.568 1.00 96.56 114 ALA A N 1
ATOM 907 C CA . ALA A 1 114 ? -16.148 7.586 13.839 1.00 96.56 114 ALA A CA 1
ATOM 908 C C . ALA A 1 114 ? -16.721 6.858 12.610 1.00 96.56 114 ALA A C 1
ATOM 910 O O . ALA A 1 114 ? -17.263 5.765 12.736 1.00 96.56 114 ALA A O 1
ATOM 911 N N . VAL A 1 115 ? -16.535 7.411 11.407 1.00 95.12 115 VAL A N 1
ATOM 912 C CA . VAL A 1 115 ? -16.983 6.761 10.163 1.00 95.12 115 VAL A CA 1
ATOM 913 C C . VAL A 1 115 ? -16.102 5.599 9.717 1.00 95.12 115 VAL A C 1
ATOM 915 O O . VAL A 1 115 ? -16.593 4.685 9.061 1.00 95.12 115 VAL A O 1
ATOM 918 N N . LEU A 1 116 ? -14.819 5.589 10.074 1.00 95.25 116 LEU A N 1
ATOM 919 C CA . LEU A 1 116 ? -13.953 4.437 9.811 1.00 95.25 116 LEU A CA 1
ATOM 920 C C . LEU A 1 116 ? -14.258 3.247 10.735 1.00 95.25 116 LEU A C 1
ATOM 922 O O . LEU A 1 116 ? -13.966 2.110 10.362 1.00 95.25 116 LEU A O 1
ATOM 926 N N . GLU A 1 117 ? -14.804 3.496 11.926 1.00 93.50 117 GLU A N 1
ATOM 927 C CA . GLU A 1 117 ? -15.135 2.474 12.934 1.00 93.50 117 GLU A CA 1
ATOM 928 C C . GLU A 1 117 ? -16.576 1.953 12.852 1.00 93.50 117 GLU A C 1
ATOM 930 O O . GLU A 1 117 ? -16.860 0.902 13.425 1.00 93.50 117 GLU A O 1
ATOM 935 N N . ALA A 1 118 ? -17.450 2.657 12.127 1.00 86.44 118 ALA A N 1
ATOM 936 C CA . ALA A 1 118 ? -18.772 2.167 11.740 1.00 86.44 118 ALA A CA 1
ATOM 937 C C . ALA A 1 118 ? -18.683 0.947 10.799 1.00 86.44 118 ALA A C 1
ATOM 939 O O . ALA A 1 118 ? -19.641 0.144 10.844 1.00 86.44 118 ALA A O 1
#